Protein AF-A0A538DKN0-F1 (afdb_monomer_lite)

pLDDT: mean 89.18, std 11.38, range [48.38, 98.25]

Sequence (141 aa):
MQWLYYPESNYQSARNIVANDVAAGGCGRVVVYGFSNGAAFAAKLFCRGETFGGKVIGFVIDDPVVDHAVEGCLRPPVHVVLYWTGGIDQPDGWPCGDWTCEGDSTIGIARYEADLGVVRTPSINTTHQQYVDPPELHIWF

Secondary structure (DSSP, 8-state):
------SHHHHHHHHHHHHHHHHHT--SSEEEEEEEHHHHHHHHHHHTT--TTTTEEEEEEEEE--BGGGTT----SSEEEEEE-STT---TT-B-TTS--GGGBB--HHHHHHHHT-PPEEPS--S----SS-TTTGGG-

Foldseek 3Di:
DAQACPDVVSVVVSVVVVLVCLVPVPQQADELEAAENGLLSQLLCQQVQPCSVVRYQEYEREAYQAACSLANGPRHPHDYAAEHLCQPFDDFFDQQVPHRHDVRGHHGPVVSCVSNVHDHDYFPHNHRDDDPPRVRPVVPD

Structure (mmCIF, N/CA/C/O backbone):
data_AF-A0A538DKN0-F1
#
_entry.id   AF-A0A538DKN0-F1
#
loop_
_atom_site.group_PDB
_atom_site.id
_atom_site.type_symbol
_atom_site.label_atom_id
_atom_site.label_alt_id
_atom_site.label_comp_id
_atom_site.label_asym_id
_atom_site.label_entity_id
_atom_site.label_seq_id
_atom_site.pdbx_PDB_ins_code
_atom_site.Cartn_x
_atom_site.Cartn_y
_atom_site.Cartn_z
_atom_site.occupancy
_atom_site.B_iso_or_equiv
_atom_site.auth_seq_id
_atom_site.auth_comp_id
_atom_site.auth_asym_id
_atom_site.auth_atom_id
_atom_site.pdbx_PDB_model_num
ATOM 1 N N . MET A 1 1 ? 0.016 16.371 -2.638 1.00 53.38 1 MET A N 1
ATOM 2 C CA . MET A 1 1 ? 0.821 16.138 -1.419 1.00 53.38 1 MET A CA 1
ATOM 3 C C . MET A 1 1 ? 1.530 14.810 -1.614 1.00 53.38 1 MET A C 1
ATOM 5 O O . MET A 1 1 ? 0.861 13.874 -2.027 1.00 53.38 1 MET A O 1
ATOM 9 N N . GLN A 1 2 ? 2.847 14.740 -1.427 1.00 71.00 2 GLN A N 1
ATOM 10 C CA . GLN A 1 2 ? 3.608 13.497 -1.596 1.00 71.00 2 GLN A CA 1
ATOM 11 C C . GLN A 1 2 ? 3.683 12.763 -0.255 1.00 71.00 2 GLN A C 1
ATOM 13 O O . GLN A 1 2 ? 3.995 13.379 0.764 1.00 71.00 2 GLN A O 1
ATOM 18 N N . TRP A 1 3 ? 3.391 11.463 -0.251 1.00 80.94 3 TRP A N 1
ATOM 19 C CA . TRP A 1 3 ? 3.576 10.623 0.929 1.00 80.94 3 TRP A CA 1
ATOM 20 C C . TRP A 1 3 ? 5.047 10.229 1.030 1.00 80.94 3 TRP A C 1
ATOM 22 O O . TRP A 1 3 ? 5.549 9.436 0.234 1.00 80.94 3 TRP A O 1
ATOM 32 N N . LEU A 1 4 ? 5.750 10.821 1.995 1.00 88.19 4 LEU A N 1
ATOM 33 C CA . LEU A 1 4 ? 7.118 10.452 2.342 1.00 88.19 4 LEU A CA 1
ATOM 34 C C . LEU A 1 4 ? 7.056 9.396 3.448 1.00 88.19 4 LEU A C 1
ATOM 36 O O . LEU A 1 4 ? 6.718 9.711 4.584 1.00 88.19 4 LEU A O 1
ATOM 40 N N . TYR A 1 5 ? 7.371 8.148 3.115 1.00 89.62 5 TYR A N 1
ATOM 41 C CA . TYR A 1 5 ? 7.359 7.011 4.047 1.00 89.62 5 TYR A CA 1
ATOM 42 C C . TYR A 1 5 ? 8.713 6.288 4.123 1.00 89.62 5 TYR A C 1
ATOM 44 O O . TYR A 1 5 ? 8.821 5.203 4.696 1.00 89.62 5 TYR A O 1
ATOM 52 N N . TYR A 1 6 ? 9.752 6.904 3.563 1.00 91.06 6 TYR A N 1
ATOM 53 C CA . TYR A 1 6 ? 11.147 6.478 3.608 1.00 91.06 6 TYR A CA 1
ATOM 54 C C . TYR A 1 6 ? 12.046 7.733 3.682 1.00 91.06 6 TYR A C 1
ATOM 56 O O . TYR A 1 6 ? 11.683 8.754 3.082 1.00 91.06 6 TYR A O 1
ATOM 64 N N . PRO A 1 7 ? 13.161 7.737 4.444 1.00 92.38 7 PRO A N 1
ATOM 65 C CA . PRO A 1 7 ? 13.635 6.688 5.357 1.00 92.38 7 PRO A CA 1
ATOM 66 C C . PRO A 1 7 ? 12.732 6.524 6.592 1.00 92.38 7 PRO A C 1
ATOM 68 O O . PRO A 1 7 ? 11.660 7.120 6.683 1.00 92.38 7 PRO A O 1
ATOM 71 N N . GLU A 1 8 ? 13.153 5.707 7.558 1.00 92.69 8 GLU A N 1
ATOM 72 C CA . GLU A 1 8 ? 12.362 5.348 8.746 1.00 92.69 8 GLU A CA 1
ATOM 73 C C . GLU A 1 8 ? 11.789 6.554 9.515 1.00 92.69 8 GLU A C 1
ATOM 75 O O . GLU A 1 8 ? 10.658 6.510 9.991 1.00 92.69 8 GLU A O 1
ATOM 80 N N . SER A 1 9 ? 12.504 7.680 9.588 1.00 94.00 9 SER A N 1
ATOM 81 C CA . SER A 1 9 ? 11.979 8.904 10.214 1.00 94.00 9 SER A CA 1
ATOM 82 C C . SER A 1 9 ? 10.737 9.456 9.504 1.0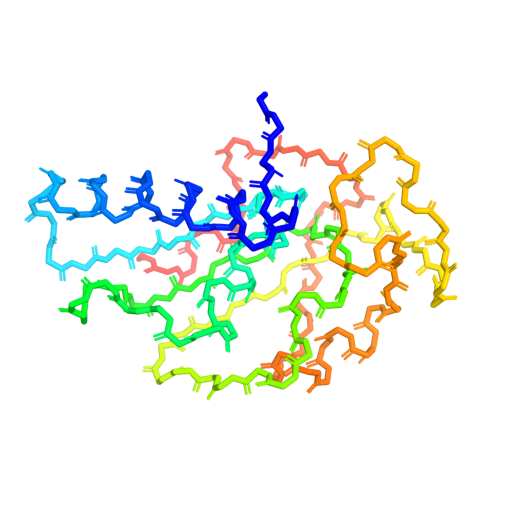0 94.00 9 SER A C 1
ATOM 84 O O . SER A 1 9 ? 9.801 9.926 10.158 1.00 94.00 9 SER A O 1
ATOM 86 N N . ASN A 1 10 ? 10.705 9.379 8.173 1.00 94.69 10 ASN A N 1
ATOM 87 C CA . ASN A 1 10 ? 9.549 9.772 7.374 1.00 94.69 10 ASN A CA 1
ATOM 88 C C . ASN A 1 10 ? 8.409 8.765 7.541 1.00 94.69 10 ASN A C 1
ATOM 90 O O . ASN A 1 10 ? 7.267 9.183 7.719 1.00 94.69 10 ASN A O 1
ATOM 94 N N . TYR A 1 11 ? 8.715 7.462 7.596 1.00 94.81 11 TYR A N 1
ATOM 95 C CA . TYR A 1 11 ? 7.721 6.435 7.925 1.00 94.81 11 TYR A CA 1
ATOM 96 C C . TYR A 1 11 ? 7.025 6.726 9.255 1.00 94.81 11 TYR A C 1
ATOM 98 O O . TYR A 1 11 ? 5.800 6.806 9.297 1.00 94.81 11 TYR A O 1
ATOM 106 N N . GLN A 1 12 ? 7.791 6.936 10.327 1.00 96.38 12 GLN A N 1
ATOM 107 C CA . GLN A 1 12 ? 7.231 7.207 11.651 1.00 96.38 12 GLN A CA 1
ATOM 108 C C . GLN A 1 12 ? 6.402 8.496 11.659 1.00 96.38 12 GLN A C 1
ATOM 110 O O . GLN A 1 12 ? 5.329 8.543 12.260 1.00 96.38 12 GLN A O 1
ATOM 115 N N . SER A 1 13 ? 6.851 9.526 10.938 1.00 95.50 13 SER A N 1
ATOM 116 C CA . SER A 1 13 ? 6.105 10.779 10.793 1.00 95.50 13 SER A CA 1
ATOM 117 C C . SER A 1 13 ? 4.766 10.568 10.072 1.00 95.50 13 SER A C 1
ATOM 119 O O . SER A 1 13 ? 3.727 10.979 10.588 1.00 95.50 13 SER A O 1
ATOM 121 N N . ALA A 1 14 ? 4.764 9.873 8.930 1.00 94.44 14 ALA A N 1
ATOM 122 C CA . ALA A 1 14 ? 3.555 9.562 8.164 1.00 94.44 14 ALA A CA 1
ATOM 123 C C . ALA A 1 14 ? 2.596 8.640 8.937 1.00 94.44 14 ALA A C 1
ATOM 125 O O . ALA A 1 14 ? 1.392 8.892 8.998 1.00 94.44 14 ALA A O 1
ATOM 126 N N . ARG A 1 15 ? 3.128 7.608 9.601 1.00 96.12 15 ARG A N 1
ATOM 127 C CA . ARG A 1 15 ? 2.380 6.706 10.487 1.00 96.12 15 ARG A CA 1
ATOM 128 C C . ARG A 1 15 ? 1.678 7.477 11.602 1.00 96.12 15 ARG A C 1
ATOM 130 O O . ARG A 1 15 ? 0.517 7.201 11.891 1.00 96.12 15 ARG A O 1
ATOM 137 N N . ASN A 1 16 ? 2.359 8.437 12.227 1.00 95.75 16 ASN A N 1
ATOM 138 C CA . ASN A 1 16 ? 1.789 9.218 13.325 1.00 95.75 16 ASN A CA 1
ATOM 139 C C . ASN A 1 16 ? 0.633 10.118 12.873 1.00 95.75 16 ASN A C 1
ATOM 141 O O . ASN A 1 16 ? -0.302 10.308 13.645 1.00 95.75 16 ASN A O 1
ATOM 145 N N . ILE A 1 17 ? 0.649 10.616 11.632 1.00 93.69 17 ILE A N 1
ATOM 146 C CA . ILE A 1 17 ? -0.496 11.337 11.052 1.00 93.69 17 ILE A CA 1
ATOM 147 C C . ILE A 1 17 ? -1.721 10.414 11.017 1.00 93.69 17 ILE A C 1
ATOM 149 O O . ILE A 1 17 ? -2.742 10.736 11.619 1.00 93.69 17 ILE A O 1
ATOM 153 N N . VAL A 1 18 ? -1.584 9.219 10.428 1.00 92.88 18 VAL A N 1
ATOM 154 C CA . VAL A 1 18 ? -2.678 8.230 10.367 1.00 92.88 18 VAL A CA 1
ATOM 155 C C . VAL A 1 18 ? -3.138 7.818 11.767 1.00 92.88 18 VAL A C 1
ATOM 157 O O . VAL A 1 18 ? -4.336 7.746 12.032 1.00 92.88 18 VAL A O 1
ATOM 160 N N . ALA A 1 19 ? -2.206 7.585 12.694 1.00 93.88 19 ALA A N 1
ATOM 161 C CA . ALA A 1 19 ? -2.533 7.226 14.071 1.00 93.88 19 ALA A CA 1
ATOM 162 C C . ALA A 1 19 ? -3.364 8.313 14.774 1.00 93.88 19 ALA A C 1
ATOM 164 O O . ALA A 1 19 ? -4.332 7.992 15.467 1.00 93.88 19 ALA A O 1
ATOM 165 N N . ASN A 1 20 ? -3.010 9.587 14.577 1.00 92.75 20 ASN A N 1
ATOM 166 C CA . ASN A 1 20 ? -3.737 10.721 15.144 1.00 92.75 20 ASN A CA 1
ATOM 167 C C . ASN A 1 20 ? -5.141 10.842 14.543 1.00 92.75 20 ASN A C 1
ATOM 169 O O . ASN A 1 20 ? -6.100 11.025 15.293 1.00 92.75 20 ASN A O 1
ATOM 173 N N . ASP A 1 21 ? -5.282 10.659 13.230 1.00 90.75 21 ASP A N 1
ATOM 174 C CA . ASP A 1 21 ? -6.582 10.708 12.554 1.00 90.75 21 ASP A CA 1
ATOM 175 C C . ASP A 1 21 ? -7.501 9.563 13.013 1.00 90.75 21 ASP A C 1
ATOM 177 O O . ASP A 1 21 ? -8.670 9.782 13.339 1.00 90.75 21 ASP A O 1
ATOM 181 N N . VAL A 1 22 ? -6.965 8.345 13.151 1.00 90.00 22 VAL A N 1
ATOM 182 C CA . VAL A 1 22 ? -7.696 7.179 13.687 1.00 90.00 22 VAL A CA 1
ATOM 183 C C . VAL A 1 22 ? -8.091 7.376 15.158 1.00 90.00 22 VAL A C 1
ATOM 185 O O . VAL A 1 22 ? -9.147 6.905 15.606 1.00 90.00 22 VAL A O 1
ATOM 188 N N . ALA A 1 23 ? -7.253 8.055 15.943 1.00 89.25 23 ALA A N 1
ATOM 189 C CA . ALA A 1 23 ? -7.567 8.399 17.324 1.00 89.25 23 ALA A CA 1
ATOM 190 C C . ALA A 1 23 ? -8.680 9.458 17.405 1.00 89.25 23 ALA A C 1
ATOM 192 O O . ALA A 1 23 ? -9.610 9.290 18.196 1.00 89.25 23 ALA A O 1
ATOM 193 N N . ALA A 1 24 ? -8.615 10.495 16.564 1.00 86.69 24 ALA A N 1
ATOM 194 C CA . ALA A 1 24 ? -9.548 11.619 16.549 1.00 86.69 24 ALA A CA 1
ATOM 195 C C . ALA A 1 24 ? -10.918 11.276 15.948 1.00 86.69 24 ALA A C 1
ATOM 197 O O . ALA A 1 24 ? -11.935 11.785 16.416 1.00 86.69 24 ALA A O 1
ATOM 198 N N . GLY A 1 25 ? -10.965 10.399 14.940 1.00 76.44 25 GLY A N 1
ATOM 199 C CA . GLY A 1 25 ? -12.177 10.120 14.166 1.00 76.44 25 GLY A CA 1
ATOM 200 C C . GLY A 1 25 ? -13.322 9.472 14.950 1.00 76.44 25 GLY A C 1
ATOM 201 O O . GLY A 1 25 ? -14.439 9.412 14.449 1.00 76.44 25 GLY A O 1
ATOM 202 N N . GLY A 1 26 ? -13.082 8.956 16.162 1.00 68.69 26 GLY A N 1
ATOM 203 C CA . GLY A 1 26 ? -14.114 8.327 17.004 1.00 68.69 26 GLY A CA 1
ATOM 204 C C . GLY A 1 26 ? -14.749 7.045 16.429 1.00 68.69 26 GLY A C 1
ATOM 205 O O . GLY A 1 26 ? -15.474 6.355 17.142 1.00 68.69 26 GLY A O 1
ATOM 206 N N . CYS A 1 27 ? -14.470 6.691 15.170 1.00 65.56 27 CYS A N 1
ATOM 207 C CA . CYS A 1 27 ? -14.961 5.492 14.500 1.00 65.56 27 CYS A CA 1
ATOM 208 C C . CYS A 1 27 ? -14.384 4.214 15.133 1.00 65.56 27 CYS A C 1
ATOM 210 O O . CYS A 1 27 ? -13.194 4.134 15.447 1.00 65.56 27 CYS A O 1
ATOM 212 N N . GLY A 1 28 ? -15.230 3.188 15.287 1.00 80.50 28 GLY A N 1
ATOM 213 C CA . GLY A 1 28 ? -14.826 1.877 15.815 1.00 80.50 28 GLY A CA 1
ATOM 214 C C . GLY A 1 28 ? -14.150 0.958 14.791 1.00 80.50 28 GLY A C 1
ATOM 215 O O . GLY A 1 28 ? -13.504 -0.007 15.183 1.00 80.50 28 GLY A O 1
ATOM 216 N N . ARG A 1 29 ? -14.298 1.243 13.490 1.00 88.12 29 ARG A N 1
ATOM 217 C CA . ARG A 1 29 ? -13.719 0.475 12.377 1.00 88.12 29 ARG A CA 1
ATOM 218 C C . ARG A 1 29 ? -13.224 1.443 11.304 1.00 88.12 29 ARG A C 1
ATOM 220 O O . ARG A 1 29 ? -13.949 2.371 10.956 1.00 88.12 29 ARG A O 1
ATOM 227 N N . VAL A 1 30 ? -12.010 1.230 10.805 1.00 90.44 30 VAL A N 1
ATOM 228 C CA . VAL A 1 30 ? -11.332 2.093 9.827 1.00 90.44 30 VAL A CA 1
ATOM 229 C C . VAL A 1 30 ? -10.794 1.251 8.673 1.00 90.44 30 VAL A C 1
ATOM 231 O O . VAL A 1 30 ? -10.217 0.188 8.893 1.00 90.44 30 VAL A O 1
ATOM 234 N N . VAL A 1 31 ? -10.950 1.744 7.449 1.00 91.19 31 VAL A N 1
ATOM 235 C CA . VAL A 1 31 ? -10.227 1.252 6.271 1.00 91.19 31 VAL A CA 1
ATOM 236 C C . VAL A 1 31 ? -9.192 2.303 5.896 1.00 91.19 31 VAL A C 1
ATOM 238 O O . VAL A 1 31 ? -9.521 3.487 5.817 1.00 91.19 31 VAL A O 1
ATOM 241 N N . VAL A 1 32 ? -7.944 1.885 5.691 1.00 92.94 32 VAL A N 1
ATOM 242 C CA . VAL A 1 32 ? -6.883 2.770 5.197 1.00 92.94 32 VAL A CA 1
ATOM 243 C C . VAL A 1 32 ? -6.804 2.613 3.686 1.00 92.94 32 VAL A C 1
ATOM 245 O O . VAL A 1 32 ? -6.484 1.538 3.184 1.00 92.94 32 VAL A O 1
ATOM 248 N N . TYR A 1 33 ? -7.106 3.687 2.970 1.00 93.12 33 TYR A N 1
ATOM 249 C CA . TYR A 1 33 ? -7.023 3.757 1.517 1.00 93.12 33 TYR A CA 1
ATOM 250 C C . TYR A 1 33 ? -5.842 4.631 1.107 1.00 93.12 33 TYR A C 1
ATOM 252 O O . TYR A 1 33 ? -5.659 5.726 1.644 1.00 93.12 33 TYR A O 1
ATOM 260 N N . GLY A 1 34 ? -5.061 4.157 0.141 1.00 93.38 34 GLY A N 1
ATOM 261 C CA . GLY A 1 34 ? -4.002 4.934 -0.484 1.00 93.38 34 GLY A CA 1
ATOM 262 C C . GLY A 1 34 ? -3.993 4.734 -1.993 1.00 93.38 34 GLY A C 1
ATOM 263 O O . GLY A 1 34 ? -4.373 3.668 -2.463 1.00 93.38 34 GLY A O 1
ATOM 264 N N . PHE A 1 35 ? -3.506 5.748 -2.713 1.00 93.25 35 PHE A N 1
ATOM 265 C CA . PHE A 1 35 ? -3.242 5.732 -4.156 1.00 93.25 35 PHE A CA 1
ATOM 266 C C . PHE A 1 35 ? -1.765 6.073 -4.439 1.00 93.25 35 PHE A C 1
ATOM 268 O O . PHE A 1 35 ? -1.203 6.925 -3.736 1.00 93.25 35 PHE A O 1
ATOM 275 N N . SER A 1 36 ? -1.127 5.460 -5.446 1.00 94.06 36 SER A N 1
ATOM 276 C CA . SER A 1 36 ? 0.262 5.761 -5.861 1.00 94.06 36 SER A CA 1
ATOM 277 C C . SER A 1 36 ? 1.269 5.630 -4.699 1.00 94.06 36 SER A C 1
ATOM 279 O O . SER A 1 36 ? 1.297 4.602 -4.022 1.00 94.06 36 SER A O 1
ATOM 281 N N . ASN A 1 37 ? 2.075 6.650 -4.375 1.00 93.81 37 ASN A N 1
ATOM 282 C CA . ASN A 1 37 ? 2.929 6.631 -3.172 1.00 93.81 37 ASN A CA 1
ATOM 283 C C . ASN A 1 37 ? 2.134 6.490 -1.863 1.00 93.81 37 ASN A C 1
ATOM 285 O O . ASN A 1 37 ? 2.637 5.943 -0.884 1.00 93.81 37 ASN A O 1
ATOM 289 N N . GLY A 1 38 ? 0.890 6.975 -1.826 1.00 94.62 38 GLY A N 1
ATOM 290 C CA . GLY A 1 38 ? -0.003 6.752 -0.690 1.00 94.62 38 GLY A CA 1
ATOM 291 C C . GLY A 1 38 ? -0.430 5.289 -0.568 1.00 94.62 38 GLY A C 1
ATOM 292 O O . GLY A 1 38 ? -0.566 4.790 0.545 1.00 94.62 38 GLY A O 1
ATOM 293 N N . ALA A 1 39 ? -0.592 4.583 -1.691 1.00 95.25 39 ALA A N 1
ATOM 294 C CA . ALA A 1 39 ? -0.878 3.149 -1.697 1.00 95.25 39 ALA A CA 1
ATOM 295 C C . ALA A 1 39 ? 0.340 2.339 -1.251 1.00 95.25 39 ALA A C 1
ATOM 297 O O . ALA A 1 39 ? 0.201 1.442 -0.425 1.00 95.25 39 ALA A O 1
ATOM 298 N N . ALA A 1 40 ? 1.539 2.704 -1.711 1.00 96.50 40 ALA A N 1
ATOM 299 C CA . ALA A 1 40 ? 2.783 2.095 -1.247 1.00 96.50 40 ALA A CA 1
ATOM 300 C C . ALA A 1 40 ? 2.980 2.289 0.269 1.00 96.50 40 ALA A C 1
ATOM 302 O O . ALA A 1 40 ? 3.312 1.352 0.997 1.00 96.50 40 ALA A O 1
ATOM 303 N N . PHE A 1 41 ? 2.650 3.476 0.786 1.00 97.25 41 PHE A N 1
ATOM 304 C CA . PHE A 1 41 ? 2.608 3.717 2.226 1.00 97.25 41 PHE A CA 1
ATOM 305 C C . PHE A 1 41 ? 1.547 2.864 2.948 1.00 97.25 41 PHE A C 1
ATOM 307 O O . PHE A 1 41 ? 1.843 2.285 3.995 1.00 97.25 41 PHE A O 1
ATOM 314 N N . ALA A 1 42 ? 0.331 2.741 2.405 1.00 97.12 42 ALA A N 1
ATOM 315 C CA . ALA A 1 42 ? -0.710 1.879 2.972 1.00 97.12 42 ALA A CA 1
ATOM 316 C C . ALA A 1 42 ? -0.268 0.404 3.020 1.00 97.12 42 ALA A C 1
ATOM 318 O O . ALA A 1 42 ? -0.475 -0.274 4.029 1.00 97.12 42 ALA A O 1
ATOM 319 N N . ALA A 1 43 ? 0.413 -0.068 1.975 1.00 97.75 43 ALA A N 1
ATOM 320 C CA . ALA A 1 43 ? 1.024 -1.389 1.929 1.00 97.75 43 ALA A CA 1
ATOM 321 C C . ALA A 1 43 ? 2.107 -1.556 3.004 1.00 97.75 43 ALA A C 1
ATOM 323 O O . ALA A 1 43 ? 2.125 -2.567 3.707 1.00 97.75 43 ALA A O 1
ATOM 324 N N . LYS A 1 44 ? 2.954 -0.538 3.210 1.00 97.88 44 LYS A N 1
ATOM 325 C CA . LYS A 1 44 ? 3.946 -0.529 4.294 1.00 97.88 44 LYS A CA 1
ATOM 326 C C . LYS A 1 44 ? 3.289 -0.645 5.667 1.00 97.88 44 LYS A C 1
ATOM 328 O O . LYS A 1 44 ? 3.719 -1.463 6.473 1.00 97.88 44 LYS A O 1
ATOM 333 N N . LEU A 1 45 ? 2.237 0.130 5.942 1.00 97.88 45 LEU A N 1
ATOM 334 C CA . LEU A 1 45 ? 1.491 0.042 7.205 1.00 97.88 45 LEU A CA 1
ATOM 335 C C . LEU A 1 45 ? 0.962 -1.379 7.446 1.00 97.88 45 LEU A C 1
ATOM 337 O O . LEU A 1 45 ? 1.170 -1.939 8.525 1.00 97.88 45 LEU A O 1
ATOM 341 N N . PHE A 1 46 ? 0.344 -1.983 6.426 1.00 98.19 46 PHE A N 1
ATOM 342 C CA . PHE A 1 46 ? -0.102 -3.374 6.479 1.00 98.19 46 PHE A CA 1
ATOM 343 C C . PHE A 1 46 ? 1.064 -4.329 6.773 1.00 98.19 46 PHE A C 1
ATOM 345 O O . PHE A 1 46 ? 1.001 -5.113 7.720 1.00 98.19 46 PHE A O 1
ATOM 352 N N . CYS A 1 47 ? 2.169 -4.225 6.033 1.00 98.25 47 CYS A N 1
ATOM 353 C CA . CYS A 1 47 ? 3.319 -5.111 6.199 1.00 98.25 47 CYS A CA 1
ATOM 354 C C . CYS A 1 47 ? 4.075 -4.931 7.513 1.00 98.25 47 CYS A C 1
ATOM 356 O O . CYS A 1 47 ? 4.672 -5.890 8.000 1.00 98.25 47 CYS A O 1
ATOM 358 N N . ARG A 1 48 ? 3.991 -3.757 8.142 1.00 97.56 48 ARG A N 1
ATOM 359 C CA . ARG A 1 48 ? 4.496 -3.513 9.500 1.00 97.56 48 ARG A CA 1
ATOM 360 C C . ARG A 1 48 ? 3.510 -3.922 10.601 1.00 97.56 48 ARG A C 1
ATOM 362 O O . ARG A 1 48 ? 3.838 -3.795 11.776 1.00 97.56 48 ARG A O 1
ATOM 369 N N . GLY A 1 49 ? 2.346 -4.472 10.250 1.00 96.94 49 GLY A N 1
ATOM 370 C CA . GLY A 1 49 ? 1.378 -4.996 11.215 1.00 96.94 49 GLY A CA 1
ATOM 371 C C . GLY A 1 49 ? 0.533 -3.920 11.898 1.00 96.94 49 GLY A C 1
ATOM 372 O O . GLY A 1 49 ? -0.026 -4.165 12.969 1.00 96.94 49 GLY A O 1
ATOM 373 N N . GLU A 1 50 ? 0.443 -2.724 11.315 1.00 96.62 50 GLU A N 1
ATOM 374 C CA . GLU A 1 50 ? -0.273 -1.611 11.930 1.00 96.62 50 GLU A CA 1
ATOM 375 C C . GLU A 1 50 ? -1.782 -1.868 11.936 1.00 96.62 50 GLU A C 1
ATOM 377 O O . GLU A 1 50 ? -2.427 -2.001 10.900 1.00 96.62 50 GLU A O 1
ATOM 382 N N . THR A 1 51 ? -2.363 -1.909 13.134 1.00 93.81 51 THR A N 1
ATOM 383 C CA . THR A 1 51 ? -3.820 -2.028 13.332 1.00 93.81 51 THR A CA 1
ATOM 384 C C . THR A 1 51 ? -4.411 -0.833 14.082 1.00 93.81 51 THR A C 1
ATOM 386 O O . THR A 1 51 ? -5.624 -0.765 14.283 1.00 93.81 51 THR A O 1
ATOM 389 N N . PHE A 1 52 ? -3.555 0.102 14.521 1.00 93.88 52 PHE A N 1
ATOM 390 C CA . PHE A 1 52 ? -3.895 1.297 15.305 1.00 93.88 52 PHE A CA 1
ATOM 391 C C . PHE A 1 52 ? -4.876 1.010 16.455 1.00 93.88 52 PHE A C 1
ATOM 393 O O . PHE A 1 52 ? -5.956 1.593 16.552 1.00 93.88 52 PHE A O 1
ATOM 400 N N . GLY A 1 53 ? -4.492 0.070 17.326 1.00 90.62 53 GLY A N 1
ATOM 401 C CA . GLY A 1 53 ? -5.317 -0.360 18.458 1.00 90.62 53 GLY A CA 1
ATOM 402 C C . GLY A 1 53 ? -6.492 -1.255 18.054 1.00 90.62 53 GLY A C 1
ATOM 403 O O . GLY A 1 53 ? -7.535 -1.207 18.700 1.00 90.62 53 GLY A O 1
ATOM 404 N N . GLY A 1 54 ? -6.348 -2.035 16.976 1.00 91.75 54 GLY A N 1
ATOM 405 C CA . GLY A 1 54 ? -7.387 -2.942 16.472 1.00 91.75 54 GLY A CA 1
ATOM 406 C C . GLY A 1 54 ? -8.536 -2.255 15.727 1.00 91.75 54 GLY A C 1
ATOM 407 O O . GLY A 1 54 ? -9.541 -2.897 15.435 1.00 91.75 54 GLY A O 1
ATOM 408 N N . LYS A 1 55 ? -8.411 -0.958 15.428 1.00 92.19 55 LYS A N 1
ATOM 409 C CA . LYS A 1 55 ? -9.441 -0.186 14.721 1.00 92.19 55 LYS A CA 1
ATOM 410 C C . LYS A 1 55 ? -9.399 -0.393 13.213 1.00 92.19 55 LYS A C 1
ATOM 412 O O . LYS A 1 55 ? -10.439 -0.289 12.564 1.00 92.19 55 LYS A O 1
ATOM 417 N N . VAL A 1 56 ? -8.223 -0.651 12.641 1.00 92.88 56 VAL A N 1
ATOM 418 C CA . VAL A 1 56 ? -8.124 -0.924 11.205 1.00 92.88 56 VAL A CA 1
ATOM 419 C C . VAL A 1 56 ? -8.666 -2.311 10.910 1.00 92.88 56 VAL A C 1
ATOM 421 O O . VAL A 1 56 ? -8.234 -3.293 11.505 1.00 92.88 56 VAL A O 1
ATOM 424 N N . ILE A 1 57 ? -9.608 -2.371 9.975 1.00 92.81 57 ILE A N 1
ATOM 425 C CA . ILE A 1 57 ? -10.239 -3.608 9.501 1.00 92.81 57 ILE A CA 1
ATOM 426 C C . ILE A 1 57 ? -9.788 -3.989 8.092 1.00 92.81 57 ILE A C 1
ATOM 428 O O . ILE A 1 57 ? -10.033 -5.115 7.658 1.00 92.81 57 ILE A O 1
ATOM 432 N N . GLY A 1 58 ? -9.100 -3.081 7.401 1.00 93.69 58 GLY A N 1
ATOM 433 C CA . GLY A 1 58 ? -8.356 -3.428 6.209 1.00 93.69 58 GLY A CA 1
ATOM 434 C C . GLY A 1 58 ? -7.680 -2.271 5.495 1.00 93.69 58 GLY A C 1
ATOM 435 O O . GLY A 1 58 ? -7.795 -1.107 5.889 1.00 93.69 58 GLY A O 1
ATOM 436 N N . PHE A 1 59 ? -6.961 -2.647 4.445 1.00 95.44 59 PHE A N 1
ATOM 437 C CA . PHE A 1 59 ? -6.149 -1.770 3.615 1.00 95.44 59 PHE A CA 1
ATOM 438 C C . PHE A 1 59 ? -6.550 -1.906 2.147 1.00 95.44 59 PHE A C 1
ATOM 440 O O . PHE A 1 59 ? -6.653 -3.016 1.622 1.00 95.44 59 PHE A O 1
ATOM 447 N N . VAL A 1 60 ? -6.736 -0.769 1.486 1.00 94.31 60 VAL A N 1
ATOM 448 C CA . VAL A 1 60 ? -6.931 -0.684 0.040 1.00 94.31 60 VAL A CA 1
ATOM 449 C C . VAL A 1 60 ? -5.687 -0.037 -0.553 1.00 94.31 60 VAL A C 1
ATOM 451 O O . VAL A 1 60 ? -5.400 1.134 -0.298 1.00 94.31 60 VAL A O 1
ATOM 454 N N . ILE A 1 61 ? -4.934 -0.840 -1.299 1.00 95.44 61 ILE A N 1
ATOM 455 C CA . ILE A 1 61 ? -3.684 -0.469 -1.957 1.00 95.44 61 ILE A CA 1
ATOM 456 C C . ILE A 1 61 ? -4.024 -0.249 -3.432 1.00 95.44 61 ILE A C 1
ATOM 458 O O . ILE A 1 61 ? -4.103 -1.210 -4.195 1.00 95.44 61 ILE A O 1
ATOM 462 N N . ASP A 1 62 ? -4.295 0.996 -3.814 1.00 93.62 62 ASP A N 1
ATOM 463 C CA . ASP A 1 62 ? -4.734 1.340 -5.167 1.00 93.62 62 ASP A CA 1
ATOM 464 C C . ASP A 1 62 ? -3.577 1.848 -6.036 1.00 93.62 62 ASP A C 1
ATOM 466 O O . ASP A 1 62 ? -3.000 2.908 -5.790 1.00 93.62 62 ASP A O 1
ATOM 470 N N . ASP A 1 63 ? -3.221 1.054 -7.043 1.00 93.81 63 ASP A N 1
ATOM 471 C CA . ASP A 1 63 ? -2.212 1.353 -8.059 1.00 93.81 63 ASP A CA 1
ATOM 472 C C . ASP A 1 63 ? -0.891 1.888 -7.463 1.00 93.81 63 ASP A C 1
ATOM 474 O O . ASP A 1 63 ? -0.501 3.038 -7.704 1.00 93.81 63 ASP A O 1
ATOM 478 N N . PRO A 1 64 ? -0.224 1.098 -6.597 1.00 95.00 64 PRO A N 1
ATOM 479 C CA . PRO A 1 64 ? 0.915 1.563 -5.821 1.00 95.00 64 PRO A CA 1
ATOM 480 C C . PRO A 1 64 ? 2.171 1.743 -6.660 1.00 95.00 64 PRO A C 1
ATOM 482 O O . PRO A 1 64 ? 2.416 1.019 -7.621 1.00 95.00 64 PRO A O 1
ATOM 485 N N . VAL A 1 65 ? 3.050 2.628 -6.193 1.00 95.12 65 VAL A N 1
ATOM 486 C CA . VAL A 1 65 ? 4.470 2.488 -6.524 1.00 95.12 65 VAL A CA 1
ATOM 487 C C . VAL A 1 65 ? 4.963 1.193 -5.875 1.00 95.12 65 VAL A C 1
ATOM 489 O O . VAL A 1 65 ? 4.950 1.055 -4.653 1.00 95.12 65 VAL A O 1
ATOM 492 N N . VAL A 1 66 ? 5.330 0.215 -6.697 1.00 95.88 66 VAL A N 1
ATOM 493 C CA . VAL A 1 66 ? 5.750 -1.112 -6.240 1.00 95.88 66 VAL A CA 1
ATOM 494 C C . VAL A 1 66 ? 7.215 -1.069 -5.806 1.00 95.88 66 VAL A C 1
ATOM 496 O O . VAL A 1 66 ? 8.108 -0.993 -6.638 1.00 95.88 66 VAL A O 1
ATOM 499 N N . ASP A 1 67 ? 7.483 -1.075 -4.502 1.00 96.50 67 ASP A N 1
ATOM 500 C CA . ASP A 1 67 ? 8.827 -0.908 -3.930 1.00 96.50 67 ASP A CA 1
ATOM 501 C C . ASP A 1 67 ? 9.127 -1.910 -2.800 1.00 96.50 67 ASP A C 1
ATOM 503 O O . ASP A 1 67 ? 8.331 -2.803 -2.498 1.00 96.50 67 ASP A O 1
ATOM 507 N N . HIS A 1 68 ? 10.285 -1.762 -2.153 1.00 97.06 68 HIS A N 1
ATOM 508 C CA . HIS A 1 68 ? 10.749 -2.677 -1.109 1.00 97.06 68 HIS A CA 1
ATOM 509 C C . HIS A 1 68 ? 9.997 -2.561 0.229 1.00 97.06 68 HIS A C 1
ATOM 511 O O . HIS A 1 68 ? 10.287 -3.313 1.160 1.00 97.06 68 HIS A O 1
ATOM 517 N N . ALA A 1 69 ? 9.015 -1.663 0.367 1.00 96.56 69 ALA A N 1
ATOM 518 C CA . ALA A 1 69 ? 8.323 -1.444 1.639 1.00 96.56 69 ALA A CA 1
ATOM 519 C C . ALA A 1 69 ? 7.479 -2.644 2.108 1.00 96.56 69 ALA A C 1
ATOM 521 O O . ALA A 1 69 ? 7.072 -2.704 3.273 1.00 96.56 69 ALA A O 1
ATOM 522 N N . VAL A 1 70 ? 7.217 -3.593 1.206 1.00 97.62 70 VAL A N 1
ATOM 523 C CA . VAL A 1 70 ? 6.474 -4.830 1.480 1.00 97.62 70 VAL A CA 1
ATOM 524 C C . VAL A 1 70 ? 7.367 -6.006 1.890 1.00 97.62 70 VAL A C 1
ATOM 526 O O . VAL A 1 70 ? 6.851 -7.046 2.300 1.00 97.62 70 VAL A O 1
ATOM 529 N N . GLU A 1 71 ? 8.695 -5.869 1.830 1.00 96.19 71 GLU A N 1
ATOM 530 C CA . GLU A 1 71 ? 9.613 -6.948 2.202 1.00 96.19 71 GLU A CA 1
ATOM 531 C C . GLU A 1 71 ? 9.436 -7.368 3.672 1.00 96.19 71 GLU A C 1
ATOM 533 O O . GLU A 1 71 ? 9.362 -6.545 4.588 1.00 96.19 71 GLU A O 1
ATOM 538 N N . GLY A 1 72 ? 9.386 -8.682 3.917 1.00 96.06 72 GLY A N 1
ATOM 539 C CA . GLY A 1 72 ? 9.204 -9.224 5.269 1.00 96.06 72 GLY A CA 1
ATOM 540 C C . GLY A 1 72 ? 7.818 -8.954 5.870 1.00 96.06 72 GLY A C 1
ATOM 541 O O . GLY A 1 72 ? 7.688 -8.862 7.090 1.00 96.06 72 GLY A O 1
ATOM 542 N N . CYS A 1 73 ? 6.795 -8.814 5.022 1.00 98.19 73 CYS A N 1
ATOM 543 C CA . CYS A 1 73 ? 5.426 -8.481 5.406 1.00 98.19 73 CYS A CA 1
ATOM 544 C C . CYS A 1 73 ? 4.859 -9.367 6.534 1.00 98.19 73 CYS A C 1
ATOM 546 O O . CYS A 1 73 ? 4.775 -10.589 6.397 1.00 98.19 73 CYS A O 1
ATOM 548 N N . LEU A 1 74 ? 4.387 -8.745 7.623 1.00 97.50 74 LEU A N 1
ATOM 549 C CA . LEU A 1 74 ? 3.796 -9.441 8.777 1.00 97.50 74 LEU A CA 1
ATOM 550 C C . LEU A 1 74 ? 2.376 -9.973 8.533 1.00 97.50 74 LEU A C 1
ATOM 552 O O . LEU A 1 74 ? 1.966 -10.913 9.209 1.00 97.50 74 LEU A O 1
ATOM 556 N N . ARG A 1 75 ? 1.632 -9.377 7.591 1.00 93.94 75 ARG A N 1
ATOM 557 C CA . ARG A 1 75 ? 0.262 -9.766 7.198 1.00 93.94 75 ARG A CA 1
ATOM 558 C C . ARG A 1 75 ? -0.704 -9.888 8.391 1.00 93.94 75 ARG A C 1
ATOM 560 O O . ARG A 1 75 ? -1.166 -10.988 8.705 1.00 93.94 75 ARG A O 1
ATOM 567 N N . PRO A 1 76 ? -1.012 -8.774 9.085 1.00 95.00 76 PRO A N 1
ATOM 568 C CA . PRO A 1 76 ? -1.987 -8.780 10.173 1.00 95.00 76 PRO A CA 1
ATOM 569 C C . PRO A 1 76 ? -3.344 -9.333 9.692 1.00 95.00 76 PRO A C 1
ATOM 571 O O . PRO A 1 76 ? -3.661 -9.204 8.510 1.00 95.00 76 PRO A O 1
ATOM 574 N N . PRO A 1 77 ? -4.171 -9.918 10.584 1.00 93.25 77 PRO A N 1
ATOM 575 C CA . PRO A 1 77 ? -5.436 -10.572 10.233 1.00 93.25 77 PRO A CA 1
ATOM 576 C C . PRO A 1 77 ? -6.559 -9.554 9.964 1.00 93.25 77 PRO A C 1
ATOM 578 O O . PRO A 1 77 ? -7.622 -9.580 10.581 1.00 93.25 77 PRO A O 1
ATOM 581 N N . VAL A 1 78 ? -6.295 -8.627 9.054 1.00 93.44 78 VAL A N 1
ATOM 582 C CA . VAL A 1 78 ? -7.227 -7.645 8.512 1.00 93.44 78 VAL A CA 1
ATOM 583 C C . VAL A 1 78 ? -7.303 -7.875 7.013 1.00 93.44 78 VAL A C 1
ATOM 585 O O . VAL A 1 78 ? -6.417 -8.483 6.411 1.00 93.44 78 VAL A O 1
ATOM 588 N N . HIS A 1 79 ? -8.369 -7.407 6.392 1.00 93.56 79 HIS A N 1
ATOM 589 C CA . HIS A 1 79 ? -8.495 -7.569 4.957 1.00 93.56 79 HIS A CA 1
ATOM 590 C C . HIS A 1 79 ? -7.479 -6.669 4.230 1.00 93.56 79 HIS A C 1
ATOM 592 O O . HIS A 1 79 ? -7.147 -5.573 4.685 1.00 93.56 79 HIS A O 1
ATOM 598 N N . VAL A 1 80 ? -7.029 -7.094 3.058 1.00 95.12 80 VAL A N 1
ATOM 599 C CA . VAL A 1 80 ? -6.178 -6.291 2.180 1.00 95.12 80 VAL A CA 1
ATOM 600 C C . VAL A 1 80 ? -6.577 -6.557 0.736 1.00 95.12 80 VAL A C 1
ATOM 602 O O . VAL A 1 80 ? -6.874 -7.694 0.369 1.00 95.12 80 VAL A O 1
ATOM 605 N N . VAL A 1 81 ? -6.603 -5.507 -0.075 1.00 94.25 81 VAL A N 1
ATOM 606 C CA . VAL A 1 81 ? -6.796 -5.610 -1.521 1.00 94.25 81 VAL A CA 1
ATOM 607 C C . VAL A 1 81 ? -5.762 -4.749 -2.228 1.00 94.25 81 VAL A C 1
ATOM 609 O O . VAL A 1 81 ? -5.472 -3.631 -1.801 1.00 94.25 81 VAL A O 1
ATOM 612 N N . LEU A 1 82 ? -5.205 -5.303 -3.299 1.00 95.31 82 LEU A N 1
ATOM 613 C CA . LEU A 1 82 ? -4.283 -4.634 -4.202 1.00 95.31 82 LEU A CA 1
ATOM 614 C C . LEU A 1 82 ? -4.997 -4.430 -5.529 1.00 95.31 82 LEU A C 1
ATOM 616 O O . LEU A 1 82 ? -5.368 -5.415 -6.166 1.00 95.31 82 LEU A O 1
ATOM 620 N N . TYR A 1 83 ? -5.162 -3.184 -5.944 1.00 93.38 83 TYR A N 1
ATOM 621 C CA . TYR A 1 83 ? -5.661 -2.845 -7.266 1.00 93.38 83 TYR A CA 1
ATOM 622 C C . TYR A 1 83 ? -4.534 -2.373 -8.160 1.00 93.38 83 TYR A C 1
ATOM 624 O O . TYR A 1 83 ? -3.573 -1.756 -7.705 1.00 93.38 83 TYR A O 1
ATOM 632 N N . TRP A 1 84 ? -4.635 -2.727 -9.436 1.00 93.12 84 TRP A N 1
ATOM 633 C CA . TRP A 1 84 ? -3.569 -2.487 -10.394 1.00 93.12 84 TRP A CA 1
ATOM 634 C C . TRP A 1 84 ? -4.138 -2.084 -11.744 1.00 93.12 84 TRP A C 1
ATOM 636 O O . TRP A 1 84 ? -4.897 -2.846 -12.354 1.00 93.12 84 TRP A O 1
ATOM 646 N N . THR A 1 85 ? -3.751 -0.898 -12.213 1.00 91.75 85 THR A N 1
ATOM 647 C CA . THR A 1 85 ? -4.089 -0.408 -13.556 1.00 91.75 85 THR A CA 1
ATOM 648 C C . THR A 1 85 ? -3.044 -0.836 -14.587 1.00 91.75 85 THR A C 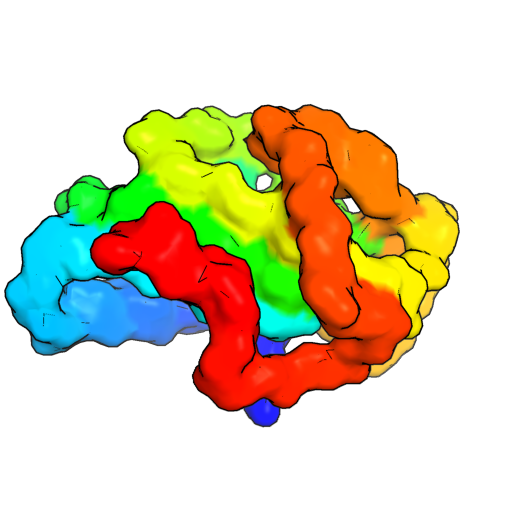1
ATOM 650 O O . THR A 1 85 ? -3.350 -0.938 -15.774 1.00 91.75 85 THR A O 1
ATOM 653 N N . GLY A 1 86 ? -1.803 -1.082 -14.144 1.00 89.88 86 GLY A N 1
ATOM 654 C CA . GLY A 1 86 ? -0.643 -1.292 -15.017 1.00 89.88 86 GLY A CA 1
ATOM 655 C C . GLY A 1 86 ? -0.063 -0.004 -15.607 1.00 89.88 86 GLY A C 1
ATOM 656 O O . GLY A 1 86 ? 0.900 -0.063 -16.367 1.00 89.88 86 GLY A O 1
ATOM 657 N N . GLY A 1 87 ? -0.611 1.165 -15.258 1.00 87.69 87 GLY A N 1
ATOM 658 C CA . GLY A 1 87 ? -0.204 2.456 -15.815 1.00 87.69 87 GLY A CA 1
ATOM 659 C C . GLY A 1 87 ? 1.186 2.939 -15.382 1.00 87.69 87 GLY A C 1
ATOM 660 O O . GLY A 1 87 ? 1.726 3.847 -16.011 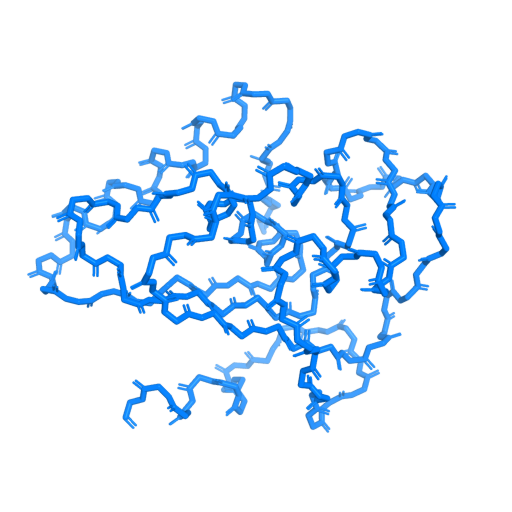1.00 87.69 87 GLY A O 1
ATOM 661 N N . ILE A 1 88 ? 1.764 2.338 -14.338 1.00 86.62 88 ILE A N 1
ATOM 662 C CA . ILE A 1 88 ? 3.107 2.633 -13.808 1.00 86.62 88 ILE A CA 1
ATOM 663 C C . ILE A 1 88 ? 3.963 1.369 -13.655 1.00 86.62 88 ILE A C 1
ATOM 665 O O . ILE A 1 88 ? 4.822 1.305 -12.780 1.00 86.62 88 ILE A O 1
ATOM 669 N N . ASP A 1 89 ? 3.729 0.350 -14.486 1.00 90.38 89 ASP A N 1
ATOM 670 C CA . ASP A 1 89 ? 4.502 -0.894 -14.438 1.00 90.38 89 ASP A CA 1
ATOM 671 C C . ASP A 1 89 ? 5.982 -0.632 -14.760 1.00 90.38 89 ASP A C 1
ATOM 673 O O . ASP A 1 89 ? 6.325 -0.145 -15.841 1.00 90.38 89 ASP A O 1
ATOM 677 N N . GLN A 1 90 ? 6.854 -0.931 -13.798 1.00 92.44 90 GLN A N 1
ATOM 678 C CA . GLN A 1 90 ? 8.303 -0.783 -13.907 1.00 92.44 90 GLN A CA 1
ATOM 679 C C . GLN A 1 90 ? 8.987 -2.097 -13.512 1.00 92.44 90 GLN A C 1
ATOM 681 O O . GLN A 1 90 ? 8.501 -2.807 -12.627 1.00 92.44 90 GLN A O 1
ATOM 686 N N . PRO A 1 91 ? 10.120 -2.445 -14.146 1.00 91.19 91 PRO A N 1
ATOM 687 C CA . PRO A 1 91 ? 10.847 -3.665 -13.814 1.00 91.19 91 PRO A CA 1
ATOM 688 C C . PRO A 1 91 ? 11.515 -3.586 -12.432 1.00 91.19 91 PRO A C 1
ATOM 690 O O . PRO A 1 91 ? 11.747 -2.503 -11.897 1.00 91.19 91 PRO A O 1
ATOM 693 N N . ASP A 1 92 ? 11.895 -4.741 -11.881 1.00 93.75 92 ASP A N 1
ATOM 694 C CA . ASP A 1 92 ? 12.748 -4.827 -10.690 1.00 93.75 92 ASP A CA 1
ATOM 695 C C . ASP A 1 92 ? 14.021 -3.980 -10.849 1.00 93.75 92 ASP A C 1
ATOM 697 O O . ASP A 1 92 ? 14.728 -4.067 -11.858 1.00 93.75 92 ASP A O 1
ATOM 701 N N . GLY A 1 93 ? 14.335 -3.192 -9.821 1.00 94.19 93 GLY A N 1
ATOM 702 C CA . GLY A 1 93 ? 15.524 -2.346 -9.772 1.00 94.19 93 GLY A CA 1
ATOM 703 C C . GLY A 1 93 ? 15.416 -1.050 -10.578 1.00 94.19 93 GLY A C 1
ATOM 704 O O . GLY A 1 93 ? 16.425 -0.357 -10.727 1.00 94.19 93 GLY A O 1
ATOM 705 N N . TRP A 1 94 ? 14.237 -0.697 -11.106 1.00 94.62 94 TRP A N 1
ATOM 706 C CA . TRP A 1 94 ? 14.064 0.587 -11.783 1.00 94.62 94 TRP A CA 1
ATOM 707 C C . TRP A 1 94 ? 14.232 1.745 -10.783 1.00 94.62 94 TRP A C 1
ATOM 709 O O . TRP A 1 94 ? 13.649 1.706 -9.696 1.00 94.62 94 TRP A O 1
ATOM 719 N N . PRO A 1 95 ? 15.042 2.770 -11.109 1.00 93.12 95 PRO A N 1
ATOM 720 C CA . PRO A 1 95 ? 15.325 3.864 -10.189 1.00 93.12 95 PRO A CA 1
ATOM 721 C C . PRO A 1 95 ? 14.107 4.774 -10.048 1.00 93.12 95 PRO A C 1
ATOM 723 O O . PRO A 1 95 ? 13.631 5.326 -11.035 1.00 93.12 95 PRO A O 1
ATOM 726 N N . CYS A 1 96 ? 13.658 5.002 -8.817 1.00 87.62 96 CYS A N 1
ATOM 727 C CA . CYS A 1 96 ? 12.374 5.659 -8.570 1.00 87.62 96 CYS A CA 1
ATOM 728 C C . CYS A 1 96 ? 12.270 7.134 -8.981 1.00 87.62 96 CYS A C 1
ATOM 730 O O . CYS A 1 96 ? 11.161 7.659 -9.090 1.00 87.62 96 CYS A O 1
ATOM 732 N N . GLY A 1 97 ? 13.395 7.808 -9.231 1.00 87.06 97 GLY A N 1
ATOM 733 C CA . GLY A 1 97 ? 13.406 9.205 -9.660 1.00 87.06 97 GLY A CA 1
ATOM 734 C C . GLY A 1 97 ? 12.686 10.109 -8.658 1.00 87.06 97 GLY A C 1
ATOM 735 O O . GLY A 1 97 ? 13.113 10.226 -7.513 1.00 87.06 97 GLY A O 1
ATOM 736 N N . ASP A 1 98 ? 11.591 10.730 -9.094 1.00 84.19 98 ASP A N 1
ATOM 737 C CA . ASP A 1 98 ? 10.805 11.664 -8.278 1.00 84.19 98 ASP A CA 1
ATOM 738 C C . ASP A 1 98 ? 9.804 10.968 -7.329 1.00 84.19 98 ASP A C 1
ATOM 740 O O . ASP A 1 98 ? 9.166 11.628 -6.500 1.00 84.19 98 ASP A O 1
ATOM 744 N N . TRP A 1 99 ? 9.633 9.644 -7.427 1.00 85.44 99 TRP A N 1
ATOM 745 C CA . TRP A 1 99 ? 8.761 8.882 -6.531 1.00 85.44 99 TRP A CA 1
ATOM 746 C C . TRP A 1 99 ? 9.425 8.634 -5.177 1.00 85.44 99 TRP A C 1
ATOM 748 O O . TRP A 1 99 ? 10.623 8.376 -5.079 1.00 85.44 99 TRP A O 1
ATOM 758 N N . THR A 1 100 ? 8.620 8.624 -4.113 1.00 85.00 100 THR A N 1
ATOM 759 C CA . THR A 1 100 ? 9.063 8.046 -2.839 1.00 85.00 100 THR A CA 1
ATOM 760 C C . THR A 1 100 ? 9.134 6.529 -2.996 1.00 85.00 100 THR A C 1
ATOM 762 O O . THR A 1 100 ? 8.101 5.915 -3.237 1.00 85.00 100 THR A O 1
ATOM 765 N N . CYS A 1 101 ? 10.302 5.922 -2.811 1.00 88.12 101 CYS A N 1
ATOM 766 C CA . CYS A 1 101 ? 10.438 4.468 -2.790 1.00 88.12 101 CYS A CA 1
ATOM 767 C C . CYS A 1 101 ? 11.344 4.018 -1.660 1.00 88.12 101 CYS A C 1
ATOM 769 O O . CYS A 1 101 ? 12.444 4.542 -1.482 1.00 88.12 101 CYS A O 1
ATOM 771 N N . GLU A 1 102 ? 10.909 3.011 -0.920 1.00 93.62 102 GLU A N 1
ATOM 772 C CA . GLU A 1 102 ? 11.783 2.299 -0.002 1.00 93.62 102 GLU A CA 1
ATOM 773 C C . GLU A 1 102 ? 12.825 1.500 -0.786 1.00 93.62 102 GLU A C 1
ATOM 775 O O . GLU A 1 102 ? 12.494 0.790 -1.733 1.00 93.62 102 GLU A O 1
ATOM 780 N N . GLY A 1 103 ? 14.096 1.643 -0.404 1.00 91.44 103 GLY A N 1
ATOM 781 C CA . GLY A 1 103 ? 15.212 1.018 -1.120 1.00 91.44 103 GLY A CA 1
ATOM 782 C C . GLY A 1 103 ? 15.592 1.712 -2.433 1.00 91.44 103 GLY A C 1
ATOM 783 O O . GLY A 1 103 ? 16.359 1.143 -3.205 1.00 91.44 103 GLY A O 1
ATOM 784 N N . ASP A 1 104 ? 15.066 2.918 -2.690 1.00 92.25 104 ASP A N 1
ATOM 785 C CA . ASP A 1 104 ? 15.401 3.785 -3.833 1.00 92.25 104 ASP A CA 1
ATOM 786 C C . ASP A 1 104 ? 15.161 3.161 -5.229 1.00 92.25 104 ASP A C 1
ATOM 788 O O . ASP A 1 104 ? 15.584 3.706 -6.254 1.00 92.25 104 ASP A O 1
ATOM 792 N N . SER A 1 105 ? 14.445 2.035 -5.294 1.00 95.12 105 SER A N 1
ATOM 793 C CA . SER A 1 105 ? 14.105 1.341 -6.536 1.00 95.12 105 SER A CA 1
ATOM 794 C C . SER A 1 105 ? 12.793 0.566 -6.427 1.00 95.12 105 SER A C 1
ATOM 796 O O . SER A 1 105 ? 12.310 0.289 -5.327 1.00 95.12 105 SER A O 1
ATOM 798 N N . THR A 1 106 ? 12.197 0.247 -7.575 1.00 95.44 106 THR A N 1
ATOM 799 C CA . THR A 1 106 ? 10.973 -0.552 -7.635 1.00 95.44 106 THR A CA 1
ATOM 800 C C . THR A 1 106 ? 11.261 -2.046 -7.545 1.00 95.44 106 THR A C 1
ATOM 802 O O . THR A 1 106 ? 12.327 -2.533 -7.930 1.00 95.44 106 THR A O 1
ATOM 805 N N . ILE A 1 107 ? 10.247 -2.796 -7.129 1.00 96.31 107 ILE A N 1
ATOM 806 C CA . ILE A 1 107 ? 10.150 -4.237 -7.348 1.00 96.31 107 ILE A CA 1
ATOM 807 C C . ILE A 1 107 ? 9.001 -4.510 -8.316 1.00 96.31 107 ILE A C 1
ATOM 809 O O . ILE A 1 107 ? 8.017 -3.784 -8.327 1.00 96.31 107 ILE A O 1
ATOM 813 N N . GLY A 1 108 ? 9.088 -5.549 -9.133 1.00 94.62 108 GLY A N 1
ATOM 814 C CA . GLY A 1 108 ? 8.037 -5.896 -10.080 1.00 94.62 108 GLY A CA 1
ATOM 815 C C . GLY A 1 108 ? 6.763 -6.349 -9.372 1.00 94.62 108 GLY A C 1
ATOM 816 O O . GLY A 1 108 ? 6.802 -6.948 -8.291 1.00 94.62 108 GLY A O 1
ATOM 817 N N . ILE A 1 109 ? 5.616 -6.119 -10.017 1.00 95.19 109 ILE A N 1
ATOM 818 C CA . ILE A 1 109 ? 4.288 -6.383 -9.438 1.00 95.19 109 ILE A CA 1
ATOM 819 C C . ILE A 1 109 ? 4.123 -7.824 -8.927 1.00 95.19 109 ILE A C 1
ATOM 821 O O . ILE A 1 109 ? 3.539 -8.036 -7.870 1.00 95.19 109 ILE A O 1
ATOM 825 N N . ALA A 1 110 ? 4.704 -8.815 -9.611 1.00 95.06 110 ALA A N 1
ATOM 826 C CA . ALA A 1 110 ? 4.632 -10.216 -9.190 1.00 95.06 110 ALA A CA 1
ATOM 827 C C . ALA A 1 110 ? 5.346 -10.475 -7.851 1.00 95.06 110 ALA A C 1
ATOM 829 O O . ALA A 1 110 ? 4.882 -11.275 -7.036 1.00 95.06 110 ALA A O 1
ATOM 830 N N . ARG A 1 111 ? 6.471 -9.793 -7.607 1.00 96.12 111 ARG A N 1
ATOM 831 C CA . ARG A 1 111 ? 7.180 -9.866 -6.328 1.00 96.12 111 ARG A CA 1
ATOM 832 C C . ARG A 1 111 ? 6.400 -9.132 -5.241 1.00 96.12 111 ARG A C 1
ATOM 834 O O . ARG A 1 111 ? 6.236 -9.666 -4.149 1.00 96.12 111 ARG A O 1
ATOM 841 N N . TYR A 1 112 ? 5.856 -7.967 -5.576 1.00 97.44 112 TYR A N 1
ATOM 842 C CA . TYR A 1 112 ? 5.019 -7.175 -4.679 1.00 97.44 112 TYR A CA 1
ATOM 843 C C . TYR A 1 112 ? 3.789 -7.963 -4.181 1.00 97.44 112 TYR A C 1
ATOM 845 O O . TYR A 1 112 ? 3.517 -8.011 -2.981 1.00 97.44 112 TYR A O 1
ATOM 853 N N . GLU A 1 113 ? 3.092 -8.664 -5.084 1.00 96.94 113 GLU A N 1
ATOM 854 C CA . GLU A 1 113 ? 1.999 -9.601 -4.774 1.00 96.94 113 GLU A CA 1
ATOM 855 C C . GLU A 1 113 ? 2.444 -10.728 -3.831 1.00 96.94 113 GLU A C 1
ATOM 857 O O . GLU A 1 113 ? 1.774 -11.024 -2.836 1.00 96.94 113 GLU A O 1
ATOM 862 N N . ALA A 1 114 ? 3.593 -11.347 -4.125 1.00 97.06 114 ALA A N 1
ATOM 863 C CA . ALA A 1 114 ? 4.132 -12.447 -3.333 1.00 97.06 114 ALA A CA 1
ATOM 864 C C . ALA A 1 114 ? 4.485 -12.016 -1.901 1.00 97.06 114 ALA A C 1
ATOM 866 O O . ALA A 1 114 ? 4.167 -12.744 -0.955 1.00 97.06 114 ALA A O 1
ATOM 867 N N . ASP A 1 115 ? 5.084 -10.834 -1.737 1.00 97.06 115 ASP A N 1
ATOM 868 C CA . ASP A 1 115 ? 5.467 -10.271 -0.442 1.00 97.06 115 ASP A CA 1
ATOM 869 C C . ASP A 1 115 ? 4.232 -9.854 0.375 1.00 97.06 115 ASP A C 1
ATOM 871 O O . ASP A 1 115 ? 4.108 -10.238 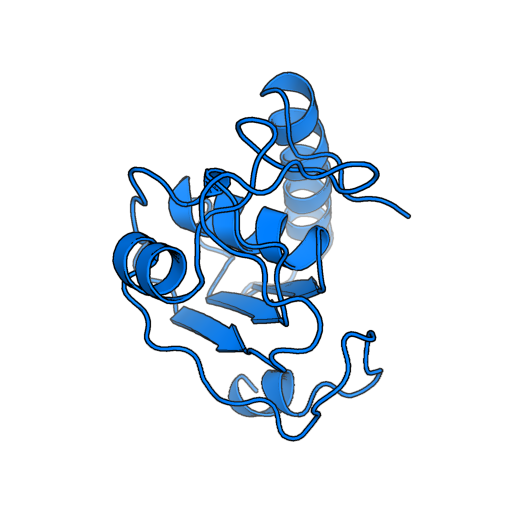1.546 1.00 97.06 115 ASP A O 1
ATOM 875 N N . LEU A 1 116 ? 3.242 -9.208 -0.252 1.00 96.81 116 LEU A N 1
ATOM 876 C CA . LEU A 1 116 ? 1.955 -8.897 0.388 1.00 96.81 116 LEU A CA 1
ATOM 877 C C . LEU A 1 116 ? 1.123 -10.141 0.722 1.00 96.81 116 LEU A C 1
ATOM 879 O O . LEU A 1 116 ? 0.358 -10.134 1.687 1.00 96.81 116 LEU A O 1
ATOM 883 N N . GLY A 1 117 ? 1.275 -11.217 -0.050 1.00 96.31 117 GLY A N 1
ATOM 884 C CA . GLY A 1 117 ? 0.440 -12.411 0.061 1.00 96.31 117 GLY A CA 1
ATOM 885 C C . GLY A 1 117 ? -0.959 -12.226 -0.526 1.00 96.31 117 GLY A C 1
ATOM 886 O O . GLY A 1 117 ? -1.902 -12.860 -0.052 1.00 96.31 117 GLY A O 1
ATOM 887 N N . VAL A 1 118 ? -1.099 -11.366 -1.536 1.00 95.00 118 VAL A N 1
ATOM 888 C CA . VAL A 1 118 ? -2.358 -11.111 -2.250 1.00 95.00 118 VAL A CA 1
ATOM 889 C C . VAL A 1 118 ? -2.141 -11.207 -3.751 1.00 95.00 118 VAL A C 1
ATOM 891 O O . VAL A 1 118 ? -1.051 -10.944 -4.245 1.00 95.00 118 VAL A O 1
ATOM 894 N N . VAL A 1 119 ? -3.195 -11.551 -4.483 1.00 95.31 119 VAL A N 1
ATOM 895 C CA . VAL A 1 119 ? -3.223 -11.419 -5.944 1.00 95.31 119 VAL A CA 1
ATOM 896 C C . VAL A 1 119 ? -3.880 -10.086 -6.276 1.00 95.31 119 VAL A C 1
ATOM 898 O O . VAL A 1 119 ? -4.896 -9.734 -5.667 1.00 95.31 119 VAL A O 1
ATOM 901 N N . ARG A 1 120 ? -3.316 -9.340 -7.227 1.00 93.06 120 ARG A N 1
ATOM 902 C CA . ARG A 1 120 ? -3.883 -8.068 -7.666 1.00 93.06 120 ARG A CA 1
ATOM 903 C C . ARG A 1 120 ? -5.261 -8.274 -8.276 1.00 93.06 120 ARG A C 1
ATOM 905 O O . ARG A 1 120 ? -5.509 -9.202 -9.048 1.00 93.06 120 ARG A O 1
ATOM 912 N N . THR A 1 121 ? -6.146 -7.350 -7.965 1.00 91.12 121 THR A N 1
ATOM 913 C CA . THR A 1 121 ? -7.427 -7.194 -8.632 1.00 91.12 121 THR A CA 1
ATOM 914 C C . THR A 1 121 ? -7.227 -6.200 -9.773 1.00 91.12 121 THR A C 1
ATOM 916 O O . THR A 1 121 ? -6.738 -5.094 -9.530 1.00 91.12 121 THR A O 1
ATOM 919 N N . PRO A 1 122 ? -7.549 -6.561 -11.025 1.00 86.06 122 PRO A N 1
ATOM 920 C CA . PRO A 1 122 ? -7.519 -5.599 -12.118 1.00 86.06 122 PRO A CA 1
ATOM 921 C C . PRO A 1 122 ? -8.428 -4.414 -11.788 1.00 86.06 122 PRO A C 1
ATOM 923 O O . PRO A 1 122 ? -9.590 -4.621 -11.430 1.00 86.06 122 PRO A O 1
ATOM 926 N N . SER A 1 123 ? -7.915 -3.190 -11.905 1.00 83.56 123 SER A N 1
ATOM 927 C CA . SER A 1 123 ? -8.788 -2.017 -11.852 1.00 83.56 123 SER A CA 1
ATOM 928 C C . SER A 1 123 ? -9.674 -1.989 -13.103 1.00 83.56 123 SER A C 1
ATOM 930 O O . SER A 1 123 ? -9.296 -2.487 -14.167 1.00 83.56 123 SER A O 1
ATOM 932 N N . ILE A 1 124 ? -10.862 -1.386 -13.003 1.00 82.56 124 ILE A N 1
ATOM 933 C CA . ILE A 1 124 ? -11.678 -1.088 -14.198 1.00 82.56 124 ILE A CA 1
ATOM 934 C C . ILE A 1 124 ? -11.024 -0.002 -15.063 1.00 82.56 124 ILE A C 1
ATOM 936 O O . ILE A 1 124 ? -11.416 0.207 -16.211 1.00 82.56 124 ILE A O 1
ATOM 940 N N . ASN A 1 125 ? -10.056 0.707 -14.484 1.00 84.94 125 ASN A N 1
ATOM 941 C CA . ASN A 1 125 ? -9.284 1.754 -15.112 1.00 84.94 125 ASN A CA 1
ATOM 942 C C . ASN A 1 125 ? -7.933 1.215 -15.598 1.00 84.94 125 ASN A C 1
ATOM 944 O O . ASN A 1 125 ? -7.374 0.280 -15.030 1.00 84.94 125 ASN A O 1
ATOM 948 N N . THR A 1 126 ? -7.374 1.847 -16.629 1.00 85.88 126 THR A N 1
ATOM 949 C CA . THR A 1 126 ? -6.084 1.449 -17.229 1.00 85.88 126 THR A CA 1
ATOM 950 C C . THR A 1 126 ? -5.018 2.539 -17.147 1.00 85.88 126 THR A C 1
ATOM 952 O O . THR A 1 126 ? -3.941 2.396 -17.719 1.00 85.88 126 THR A O 1
ATOM 955 N N . THR A 1 127 ? -5.325 3.668 -16.509 1.00 88.50 127 THR A N 1
ATOM 956 C CA . THR A 1 127 ? -4.409 4.802 -16.366 1.00 88.50 127 THR A CA 1
ATOM 957 C C . THR A 1 127 ? -4.154 5.096 -14.898 1.00 88.50 127 THR A C 1
ATOM 959 O O . THR A 1 127 ? -5.087 5.108 -14.091 1.00 88.50 127 THR A O 1
ATOM 962 N N . HIS A 1 128 ? -2.891 5.397 -14.590 1.00 88.88 128 HIS A N 1
ATOM 963 C CA . HIS A 1 128 ? -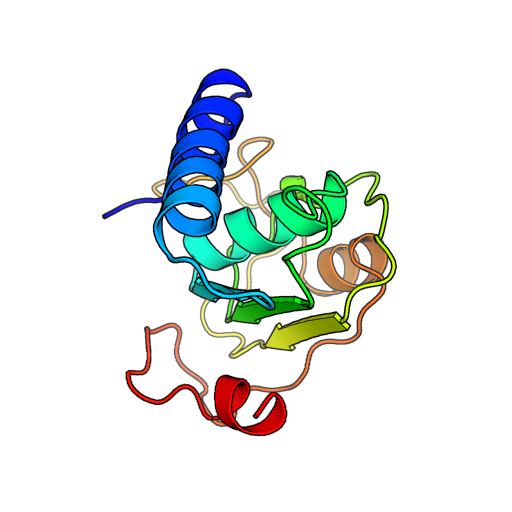2.453 5.804 -13.262 1.00 88.88 128 HIS A CA 1
ATOM 964 C C . HIS A 1 128 ? -2.922 7.228 -12.953 1.00 88.88 128 HIS A C 1
ATOM 966 O O . HIS A 1 128 ? -2.271 8.215 -13.300 1.00 88.88 128 HIS A O 1
ATOM 972 N N . GLN A 1 129 ? -4.085 7.337 -12.323 1.00 87.69 129 GLN A N 1
ATOM 973 C CA . GLN A 1 129 ? -4.626 8.584 -11.794 1.00 87.69 129 GLN A CA 1
ATOM 974 C C . GLN A 1 129 ? -5.554 8.283 -10.622 1.00 87.69 129 GLN A C 1
ATOM 976 O O . GLN A 1 129 ? -6.134 7.204 -10.545 1.00 87.69 129 GLN A O 1
ATOM 981 N N . GLN A 1 130 ? -5.714 9.251 -9.725 1.00 82.00 130 GLN A N 1
ATOM 982 C CA . GLN A 1 130 ? -6.632 9.105 -8.605 1.00 82.00 130 GLN A CA 1
ATOM 983 C C . GLN A 1 130 ? -8.078 9.281 -9.084 1.00 82.00 130 GLN A C 1
ATOM 985 O O . GLN A 1 130 ? -8.418 10.316 -9.662 1.00 82.00 130 GLN A O 1
ATOM 990 N N . TYR A 1 131 ? -8.938 8.306 -8.795 1.00 76.50 131 TYR A N 1
ATOM 991 C CA . TYR A 1 131 ? -10.374 8.380 -9.070 1.00 76.50 131 TYR A CA 1
ATOM 992 C C . TYR A 1 131 ? -11.146 8.789 -7.806 1.00 76.50 131 TYR A C 1
ATOM 994 O O . TYR A 1 131 ? -10.763 8.430 -6.695 1.00 76.50 131 TYR A O 1
ATOM 1002 N N . VAL A 1 132 ? -12.203 9.596 -7.972 1.00 62.72 132 VAL A N 1
ATOM 1003 C CA . VAL A 1 132 ? -13.004 10.157 -6.858 1.00 62.72 132 VAL A CA 1
ATOM 1004 C C . VAL A 1 132 ? -13.869 9.085 -6.193 1.00 62.72 132 VAL A C 1
ATOM 1006 O O . VAL A 1 132 ? -13.920 9.025 -4.968 1.00 62.72 132 VAL A O 1
ATOM 1009 N N . ASP A 1 133 ? -14.477 8.221 -7.006 1.00 62.66 133 ASP A N 1
ATOM 1010 C CA . ASP A 1 133 ? -15.169 7.003 -6.589 1.00 62.66 133 ASP A CA 1
ATOM 1011 C C . ASP A 1 133 ? -14.360 5.819 -7.120 1.00 62.66 133 ASP A C 1
ATOM 1013 O O . ASP A 1 133 ? -14.653 5.315 -8.210 1.00 62.66 133 ASP A O 1
ATOM 1017 N N . PRO A 1 134 ? -13.274 5.423 -6.438 1.00 54.66 134 PRO A N 1
ATOM 1018 C CA . PRO A 1 134 ? -12.558 4.231 -6.840 1.00 54.66 134 PRO A CA 1
ATOM 1019 C C . PRO A 1 134 ? -13.560 3.067 -6.696 1.00 54.66 134 PRO A C 1
ATOM 1021 O O . PRO A 1 134 ? -14.051 2.831 -5.581 1.00 54.66 134 PRO A O 1
ATOM 1024 N N . PRO A 1 135 ? -13.943 2.360 -7.786 1.00 51.75 135 PRO A N 1
ATOM 1025 C CA . PRO A 1 135 ? -14.870 1.216 -7.731 1.00 51.75 135 PRO A CA 1
ATOM 1026 C C . PRO A 1 135 ? -14.466 0.186 -6.663 1.00 51.75 135 PRO A C 1
ATOM 1028 O O . PRO A 1 135 ? -15.286 -0.581 -6.159 1.00 51.75 135 PRO A O 1
ATOM 1031 N N . GLU A 1 136 ? -13.188 0.230 -6.304 1.00 55.94 136 GLU A N 1
ATOM 1032 C CA . GLU A 1 136 ? -12.475 -0.517 -5.298 1.00 55.94 136 GLU A CA 1
ATOM 1033 C C . GLU A 1 136 ? -12.952 -0.355 -3.843 1.00 55.94 136 GLU A C 1
ATOM 1035 O O . GLU A 1 136 ? -12.767 -1.281 -3.045 1.00 55.94 136 GLU A O 1
ATOM 1040 N N . LEU A 1 137 ? -13.531 0.796 -3.471 1.00 56.78 137 LEU A N 1
ATOM 1041 C CA . LEU A 1 137 ? -13.969 1.075 -2.093 1.00 56.78 137 LEU A CA 1
ATOM 1042 C C . LEU A 1 137 ? -15.348 0.483 -1.784 1.00 56.78 137 LEU A C 1
ATOM 1044 O O . LEU A 1 137 ? -15.596 0.065 -0.655 1.00 56.78 137 LEU A O 1
ATOM 1048 N N . HIS A 1 138 ? -16.245 0.406 -2.768 1.00 54.81 138 HIS A N 1
ATOM 1049 C CA . HIS A 1 138 ? -17.639 0.007 -2.537 1.00 54.81 138 HIS A CA 1
ATOM 1050 C C . HIS A 1 138 ? -17.809 -1.471 -2.156 1.00 54.81 138 HIS A C 1
ATOM 1052 O O . HIS A 1 138 ? -18.859 -1.837 -1.644 1.00 54.81 138 HIS A O 1
ATOM 1058 N N . ILE A 1 139 ? -16.796 -2.325 -2.357 1.00 52.78 139 ILE A N 1
ATOM 1059 C CA . ILE A 1 139 ? -16.851 -3.740 -1.935 1.00 52.78 139 ILE A CA 1
ATOM 1060 C C . ILE A 1 139 ? -16.639 -3.933 -0.422 1.00 52.78 139 ILE A C 1
ATOM 1062 O O . ILE A 1 139 ? -16.752 -5.052 0.078 1.00 52.78 139 ILE A O 1
ATOM 1066 N N . TRP A 1 140 ? -16.298 -2.863 0.300 1.00 52.88 140 TRP A N 1
ATOM 1067 C CA . TRP A 1 140 ? -15.945 -2.888 1.721 1.00 52.88 140 TRP A CA 1
ATOM 1068 C C . TRP A 1 140 ? -17.043 -2.361 2.652 1.00 52.88 140 TRP A C 1
ATOM 1070 O O . TRP A 1 140 ? -16.877 -2.439 3.875 1.00 52.88 140 TRP A O 1
ATOM 1080 N N . PHE A 1 141 ? -18.139 -1.839 2.091 1.00 48.38 141 PHE A N 1
ATOM 1081 C CA . PHE A 1 141 ? -19.260 -1.230 2.813 1.00 48.38 141 PHE A CA 1
ATOM 1082 C 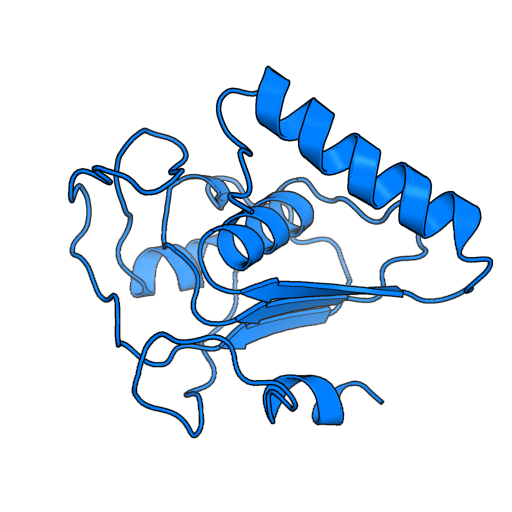C . PHE A 1 141 ? -20.584 -1.919 2.486 1.00 48.38 141 PHE A C 1
ATOM 1084 O O . PHE A 1 141 ? -20.830 -2.194 1.292 1.00 48.38 141 PHE A O 1
#

Radius of gyration: 14.03 Å; chains: 1; bounding box: 35×29×36 Å